Protein AF-A0A1F4ZBG5-F1 (afdb_monomer)

Mean predicted aligned error: 7.37 Å

Solvent-accessible surface area (backbone atoms only — not comparable to full-atom values): 5986 Å² total; per-residue (Å²): 132,85,82,57,66,66,59,55,52,53,52,52,51,50,52,52,52,51,50,53,48,43,43,64,66,48,51,49,49,52,51,51,51,52,55,25,42,56,71,37,43,47,66,49,51,51,36,50,53,45,50,72,72,63,59,45,61,85,50,92,82,40,45,85,39,56,38,85,90,45,62,84,91,79,32,57,71,33,21,35,45,82,77,70,57,67,68,58,39,52,48,49,27,50,52,44,38,47,77,73,72,43,88,128

pLDDT: mean 89.27, std 6.79, range [55.44, 95.88]

Secondary structure (DSSP, 8-state):
----HHHHHHHHHHHHHHHHHHIIIIIHHHHHHHHHHHHHTHHHHHHHHHHHTT--S--TT-EEEE-TTS-TTTPPEEEEPPPPPHHHHHHHHHHHHHHTT---

Radius of gyration: 24.43 Å; Cα contacts (8 Å, |Δi|>4): 90; chains: 1; bounding box: 48×28×75 Å

Sequence (104 aa):
MKNNGPVYLILALLVIAASVWFYWFQWRTSKIRKECYQKSFAIDEYRNESNRSGDDKWAWGKDWMPNPLQDRWDAKWGWWHRLTSQKTVEGWYNQCLLKNGMKI

Nearest PDB structures (foldseek):
  8yt8-assembly1_S  TM=2.800E-01  e=3.788E+00  Mus musculus

Foldseek 3Di:
DPPCVVVVVVVVVVVVVVVVVCCVPPVLLVVLLVVLCCVLCVVLVVQVVCLVVVPQADDPQWDFDFSPVDDPVPTDTGGGHDHDDPVVSVVSSVVSCVVSVHDD

Structure (mmCIF, N/CA/C/O backbone):
data_AF-A0A1F4ZBG5-F1
#
_entry.id   AF-A0A1F4ZBG5-F1
#
loop_
_atom_site.group_PDB
_atom_site.id
_atom_site.type_symbol
_atom_site.label_atom_id
_atom_site.label_alt_id
_atom_site.label_comp_id
_atom_site.label_asym_id
_atom_site.label_entity_id
_atom_site.label_seq_id
_atom_site.pdbx_PDB_ins_code
_atom_site.Cartn_x
_atom_site.Cartn_y
_atom_site.Cartn_z
_atom_site.occupancy
_atom_site.B_iso_or_equiv
_atom_site.auth_seq_id
_atom_site.auth_comp_id
_atom_site.auth_asym_id
_atom_site.auth_atom_id
_atom_site.pdbx_PDB_model_num
ATOM 1 N N . MET A 1 1 ? -25.011 -18.168 53.246 1.00 55.44 1 MET A N 1
ATOM 2 C CA . MET A 1 1 ? -24.363 -18.212 51.915 1.00 55.44 1 MET A CA 1
ATOM 3 C C . MET A 1 1 ? -24.327 -16.795 51.358 1.00 55.44 1 MET A C 1
ATOM 5 O O . MET A 1 1 ? -25.379 -16.174 51.296 1.00 55.44 1 MET A O 1
ATOM 9 N N . LYS A 1 2 ? -23.146 -16.237 51.051 1.00 58.78 2 LYS A N 1
ATOM 10 C CA . LYS A 1 2 ? -23.039 -14.895 50.446 1.00 58.78 2 LYS A CA 1
ATOM 11 C C . LYS A 1 2 ? -23.578 -14.970 49.017 1.00 58.78 2 LYS A C 1
ATOM 13 O O . LYS A 1 2 ? -23.144 -15.819 48.243 1.00 58.78 2 LYS A O 1
ATOM 18 N N . ASN A 1 3 ? -24.567 -14.137 48.702 1.00 70.69 3 ASN A N 1
ATOM 19 C CA . ASN A 1 3 ? -25.203 -14.138 47.394 1.00 70.69 3 ASN A CA 1
ATOM 20 C C . ASN A 1 3 ? -24.258 -13.462 46.389 1.00 70.69 3 ASN A C 1
ATOM 22 O O . ASN A 1 3 ? -24.173 -12.238 46.332 1.00 70.69 3 ASN A O 1
ATOM 26 N N . ASN A 1 4 ? -23.499 -14.269 45.649 1.00 78.69 4 ASN A N 1
ATOM 27 C CA . ASN A 1 4 ? -22.488 -13.798 44.697 1.00 78.69 4 ASN A CA 1
ATOM 28 C C . ASN A 1 4 ? -23.086 -13.435 43.323 1.00 78.69 4 ASN A C 1
ATOM 30 O O . ASN A 1 4 ? -22.369 -12.934 42.460 1.00 78.69 4 ASN A O 1
ATOM 34 N N . GLY A 1 5 ? -24.392 -13.653 43.117 1.00 76.94 5 GLY A N 1
ATOM 35 C CA . GLY A 1 5 ? -25.124 -13.300 41.893 1.00 76.94 5 GLY A CA 1
ATOM 36 C C . GLY A 1 5 ? -24.829 -11.898 41.327 1.00 76.94 5 GLY A C 1
ATOM 37 O O . GLY A 1 5 ? -24.488 -11.807 40.148 1.00 76.94 5 GLY A O 1
ATOM 38 N N . PRO A 1 6 ? -24.867 -10.809 42.123 1.00 83.06 6 PRO A N 1
ATOM 39 C CA . PRO A 1 6 ? -24.552 -9.468 41.622 1.00 83.06 6 PRO A CA 1
ATOM 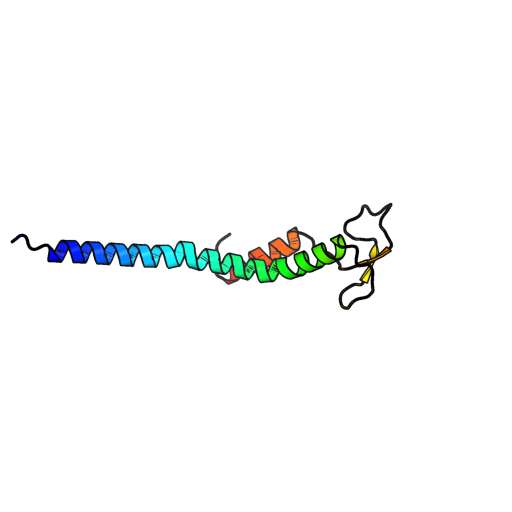40 C C . PRO A 1 6 ? -23.090 -9.305 41.177 1.00 83.06 6 PRO A C 1
ATOM 42 O O . PRO A 1 6 ? -22.822 -8.547 40.250 1.00 83.06 6 PRO A O 1
ATOM 45 N N . VAL A 1 7 ? -22.145 -10.041 41.773 1.00 85.12 7 VAL A N 1
ATOM 46 C CA . VAL A 1 7 ? -20.722 -9.983 41.392 1.00 85.12 7 VAL A CA 1
ATOM 47 C C . VAL A 1 7 ? -20.507 -10.589 40.006 1.00 85.12 7 VAL A C 1
ATOM 49 O O . VAL A 1 7 ? -19.840 -9.984 39.169 1.00 85.12 7 VAL A O 1
ATOM 52 N N . TYR A 1 8 ? -21.118 -11.744 39.728 1.00 87.94 8 TYR A N 1
ATOM 53 C CA . TYR A 1 8 ? -21.041 -12.369 38.404 1.00 87.94 8 TYR A CA 1
ATOM 54 C C . TYR A 1 8 ? -21.714 -11.523 37.321 1.00 87.94 8 TYR A C 1
ATOM 56 O O . TYR A 1 8 ? -21.213 -11.453 36.200 1.00 87.94 8 TYR A O 1
ATOM 64 N N . LEU A 1 9 ? -22.808 -10.838 37.662 1.00 89.31 9 LEU A N 1
ATOM 65 C CA . LEU A 1 9 ? -23.519 -9.962 36.734 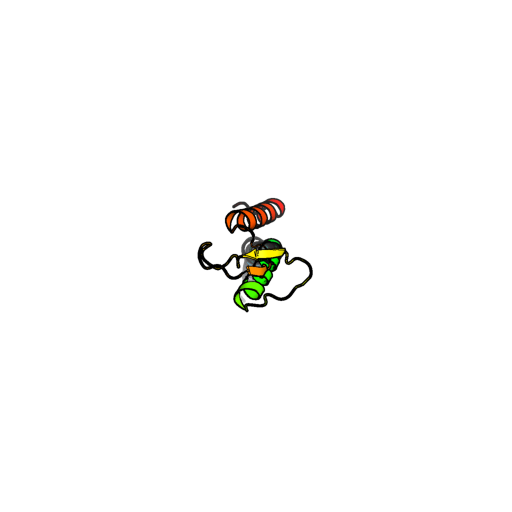1.00 89.31 9 LEU A CA 1
ATOM 66 C C . LEU A 1 9 ? -22.680 -8.729 36.357 1.00 89.31 9 LEU A C 1
ATOM 68 O O . LEU A 1 9 ? -22.583 -8.388 35.181 1.00 89.31 9 LEU A O 1
ATOM 72 N N . ILE A 1 10 ? -22.000 -8.114 37.331 1.00 90.00 10 ILE A N 1
ATOM 73 C CA . ILE A 1 10 ? -21.055 -7.013 37.081 1.00 90.00 10 ILE A CA 1
ATOM 74 C C . ILE A 1 10 ? -19.878 -7.489 36.221 1.00 90.00 10 ILE A C 1
ATOM 76 O O . ILE A 1 10 ? -19.509 -6.820 35.257 1.00 90.00 10 ILE A O 1
ATOM 80 N N . LEU A 1 11 ? -19.309 -8.660 36.528 1.00 91.12 11 LEU A N 1
ATOM 81 C CA . LEU A 1 11 ? -18.187 -9.209 35.766 1.00 91.12 11 LEU A CA 1
ATOM 82 C C . LEU A 1 11 ? -18.571 -9.474 34.300 1.00 91.12 11 LEU A C 1
ATOM 84 O O . LEU A 1 11 ? -17.821 -9.124 33.392 1.00 91.12 11 LEU A O 1
ATOM 88 N N . ALA A 1 12 ? -19.761 -10.033 34.062 1.00 91.25 12 ALA A N 1
ATOM 89 C CA . ALA A 1 12 ? -20.272 -10.280 32.716 1.00 91.25 12 ALA A CA 1
ATOM 90 C C . ALA A 1 12 ? -20.443 -8.977 31.915 1.00 91.25 12 ALA A C 1
ATOM 92 O O . ALA A 1 12 ? -20.040 -8.908 30.754 1.00 91.25 12 ALA A O 1
ATOM 93 N N . LEU A 1 13 ? -20.972 -7.919 32.541 1.00 93.88 13 LEU A N 1
ATOM 94 C CA . LEU A 1 13 ? -21.114 -6.605 31.905 1.00 93.88 13 LEU A CA 1
ATOM 95 C C . LEU A 1 13 ? -19.760 -5.992 31.528 1.00 93.88 13 LEU A C 1
ATOM 97 O O . LEU A 1 13 ? -19.628 -5.432 30.439 1.00 93.88 13 LEU A O 1
ATOM 101 N N . LEU A 1 14 ? -18.741 -6.142 32.379 1.00 93.12 14 LEU A N 1
ATOM 102 C CA . LEU A 1 14 ? -17.384 -5.673 32.080 1.00 93.12 14 LEU A CA 1
ATOM 103 C C . LEU A 1 14 ? -16.769 -6.411 30.888 1.00 93.12 14 LEU A C 1
ATOM 105 O O . LEU A 1 14 ? -16.165 -5.774 30.026 1.00 93.12 14 LEU A O 1
ATOM 109 N N . VAL A 1 15 ? -16.957 -7.730 30.796 1.00 93.69 15 VAL A N 1
ATOM 110 C CA . VAL A 1 15 ? -16.465 -8.523 29.657 1.00 93.69 15 VAL A CA 1
ATOM 111 C C . VAL A 1 15 ? -17.146 -8.097 28.356 1.00 93.69 15 VAL A C 1
ATOM 113 O O . VAL A 1 15 ? -16.470 -7.927 27.339 1.00 93.69 15 VAL A O 1
ATOM 116 N N . ILE A 1 16 ? -18.462 -7.861 28.375 1.00 94.56 16 ILE A N 1
ATOM 117 C CA . ILE A 1 16 ? -19.199 -7.374 27.200 1.00 94.56 16 ILE A CA 1
ATOM 118 C C . ILE A 1 16 ? -18.684 -5.993 26.785 1.00 94.56 16 ILE A C 1
ATOM 120 O O . ILE A 1 16 ? -18.358 -5.790 25.615 1.00 94.56 16 ILE A O 1
ATOM 124 N N . ALA A 1 17 ? -18.544 -5.063 27.733 1.00 92.81 17 ALA 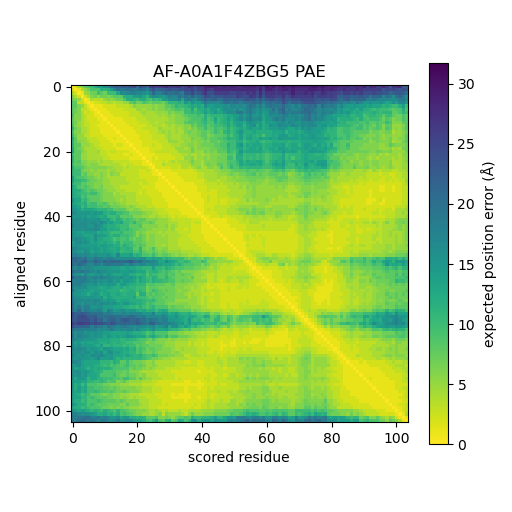A N 1
ATOM 125 C CA . ALA A 1 17 ? -18.040 -3.720 27.460 1.00 92.81 17 ALA A CA 1
ATOM 126 C C . ALA A 1 17 ? -16.620 -3.748 26.868 1.00 92.81 17 ALA A C 1
ATOM 128 O O . ALA A 1 17 ? -16.363 -3.101 25.850 1.00 92.81 17 ALA A O 1
ATOM 129 N N . ALA A 1 18 ? -15.719 -4.551 27.442 1.00 92.00 18 ALA A N 1
ATOM 130 C CA . ALA A 1 18 ? -14.363 -4.735 26.931 1.00 92.00 18 ALA A CA 1
ATOM 131 C C . ALA A 1 18 ? -14.351 -5.346 25.520 1.00 92.00 18 ALA A C 1
ATOM 133 O O . ALA A 1 18 ? -13.593 -4.896 24.663 1.00 92.00 18 ALA A O 1
ATOM 134 N N . SER A 1 19 ? -15.221 -6.322 25.248 1.00 92.00 19 SER A N 1
ATOM 135 C CA . SER A 1 19 ? -15.330 -6.962 23.929 1.00 92.00 19 SER A CA 1
ATOM 136 C C . SER A 1 19 ? -15.826 -5.986 22.861 1.00 92.00 19 SER A C 1
ATOM 138 O O . SER A 1 19 ? -15.264 -5.923 21.767 1.00 92.00 19 SER A O 1
ATOM 140 N N . VAL A 1 20 ? -16.843 -5.179 23.183 1.00 91.94 20 VAL A N 1
ATOM 141 C CA . VAL A 1 20 ? -17.365 -4.132 22.290 1.00 91.94 20 VAL A CA 1
ATOM 142 C C . VAL A 1 20 ? -16.294 -3.077 22.019 1.00 91.94 20 VAL A C 1
ATOM 144 O O . VAL A 1 20 ? -16.094 -2.689 20.866 1.00 91.94 20 VAL A O 1
ATOM 147 N N . TRP A 1 21 ? -15.569 -2.652 23.058 1.00 92.94 21 TRP A N 1
ATOM 148 C CA . TRP A 1 21 ? -14.469 -1.702 22.928 1.00 92.94 21 TRP A CA 1
ATOM 149 C C . TRP A 1 21 ? -13.345 -2.258 22.043 1.00 92.94 21 TRP A C 1
ATOM 151 O O . TRP A 1 21 ? -12.940 -1.612 21.076 1.00 92.94 21 TRP A O 1
ATOM 161 N N . PHE A 1 22 ? -12.894 -3.487 22.302 1.00 92.19 22 PHE A N 1
ATOM 162 C CA . PHE A 1 22 ? -11.863 -4.147 21.503 1.00 92.19 22 PHE A CA 1
ATOM 163 C C . PHE A 1 22 ? -12.285 -4.282 20.035 1.00 92.19 22 PHE A C 1
ATOM 165 O O . PHE A 1 22 ? -11.517 -3.954 19.129 1.00 92.19 22 PHE A O 1
ATOM 172 N N . TYR A 1 23 ? -13.527 -4.697 19.779 1.00 89.69 23 TYR A N 1
ATOM 173 C CA . TYR A 1 23 ? -14.049 -4.813 18.422 1.00 89.69 23 TYR A CA 1
ATOM 174 C C . TYR A 1 23 ? -14.017 -3.473 17.672 1.00 89.69 23 TYR A C 1
ATOM 176 O O . TYR A 1 23 ? -13.513 -3.402 16.546 1.00 89.69 23 TYR A O 1
ATOM 184 N N . TRP A 1 24 ? -14.515 -2.403 18.297 1.00 83.56 24 TRP A N 1
ATOM 185 C CA . TRP A 1 24 ? -14.616 -1.088 17.663 1.00 83.56 24 TRP A CA 1
ATOM 186 C C . TRP A 1 24 ? -13.266 -0.404 17.449 1.00 83.56 24 TRP A C 1
ATOM 188 O O . TRP A 1 24 ? -13.057 0.193 16.390 1.00 83.56 24 TRP A O 1
ATOM 198 N N . PHE A 1 25 ? -12.355 -0.494 18.421 1.00 85.19 25 PHE A N 1
ATOM 199 C CA . PHE A 1 25 ? -11.107 0.271 18.396 1.00 85.19 25 PHE A CA 1
ATOM 200 C C . PHE A 1 25 ? -9.901 -0.508 17.879 1.00 85.19 25 PHE A C 1
ATOM 202 O O . PHE A 1 25 ? -9.025 0.104 17.272 1.00 85.19 25 PHE A O 1
ATOM 209 N N . GLN A 1 26 ? -9.845 -1.826 18.077 1.00 87.38 26 GLN A N 1
ATOM 210 C CA . GLN A 1 26 ? -8.694 -2.647 17.683 1.00 87.38 26 GLN A CA 1
ATOM 211 C C . GLN A 1 26 ? -8.999 -3.453 16.419 1.00 87.38 26 GLN A C 1
ATOM 213 O O . GLN A 1 26 ? -8.330 -3.303 15.396 1.00 87.38 26 GLN A O 1
ATOM 218 N N . TRP A 1 27 ? -10.038 -4.290 16.458 1.00 89.38 27 TRP A N 1
ATOM 219 C CA . TRP A 1 27 ? -10.305 -5.225 15.364 1.00 89.38 27 TRP A CA 1
ATOM 220 C C . TRP A 1 27 ? -10.752 -4.514 14.084 1.00 89.38 27 TRP A C 1
ATOM 222 O O . TRP A 1 27 ? -10.170 -4.715 13.016 1.00 89.38 27 TRP A O 1
ATOM 232 N N . ARG A 1 28 ? -11.769 -3.648 14.185 1.00 89.62 28 ARG A N 1
ATOM 233 C CA . ARG A 1 28 ? -12.319 -2.916 13.036 1.00 89.62 28 ARG A CA 1
ATOM 234 C C . ARG A 1 28 ? -11.262 -2.039 12.365 1.00 89.62 28 ARG A C 1
ATOM 236 O O . ARG A 1 28 ? -11.147 -2.053 11.143 1.00 89.62 28 ARG A O 1
ATOM 243 N N . THR A 1 29 ? -10.492 -1.290 13.150 1.00 89.50 29 THR A N 1
ATOM 244 C CA . THR A 1 29 ? -9.464 -0.377 12.630 1.00 89.50 29 THR A CA 1
ATOM 245 C C . THR A 1 29 ? -8.341 -1.146 11.935 1.00 89.50 29 THR A C 1
ATOM 247 O O . THR A 1 29 ? -7.978 -0.799 10.813 1.00 89.50 29 THR A O 1
ATOM 250 N N . SER A 1 30 ? -7.847 -2.231 12.541 1.00 90.50 30 SER A N 1
ATOM 251 C CA . SER A 1 30 ? -6.826 -3.103 11.949 1.00 90.50 30 SER A CA 1
ATOM 252 C C . SER A 1 30 ? -7.297 -3.719 10.630 1.00 90.50 30 SER A C 1
ATOM 254 O O . SER A 1 30 ? -6.592 -3.651 9.620 1.00 90.50 30 SER A O 1
ATOM 256 N N . LYS A 1 31 ? -8.534 -4.231 10.599 1.00 93.00 31 LYS A N 1
ATOM 257 C CA . LYS A 1 31 ? -9.137 -4.787 9.384 1.00 93.00 31 LYS A CA 1
ATOM 258 C C . LYS A 1 31 ? -9.204 -3.752 8.256 1.00 93.00 31 LYS A C 1
ATOM 260 O O . LYS A 1 31 ? -8.747 -4.040 7.153 1.00 93.00 31 LYS A O 1
ATOM 265 N N . ILE A 1 32 ? -9.696 -2.541 8.537 1.00 92.69 32 ILE A N 1
ATOM 266 C CA . ILE A 1 32 ? -9.782 -1.460 7.540 1.00 92.69 32 ILE A CA 1
ATOM 267 C C . ILE A 1 32 ? -8.392 -1.082 7.009 1.00 92.69 32 ILE A C 1
ATOM 269 O O . ILE A 1 32 ? -8.219 -0.958 5.798 1.00 92.69 32 ILE A O 1
ATOM 273 N N . ARG A 1 33 ? -7.387 -0.932 7.88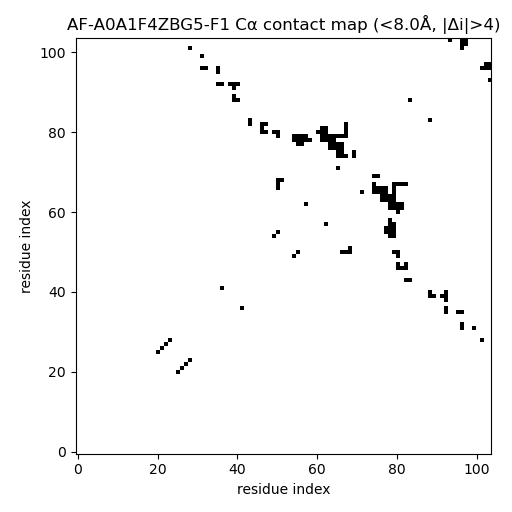6 1.00 92.06 33 ARG A N 1
ATOM 274 C CA . ARG A 1 33 ? -6.006 -0.632 7.464 1.00 92.06 33 ARG A CA 1
ATOM 275 C C . ARG A 1 33 ? -5.470 -1.706 6.527 1.00 92.06 33 ARG A C 1
ATOM 277 O O . ARG A 1 33 ? -4.939 -1.372 5.474 1.00 92.06 33 ARG A O 1
ATOM 284 N N . LYS A 1 34 ? -5.654 -2.983 6.871 1.00 93.06 34 LYS A N 1
ATOM 285 C CA . LYS A 1 34 ? -5.193 -4.104 6.043 1.00 93.06 34 LYS A CA 1
ATOM 286 C C . LYS A 1 34 ? -5.867 -4.118 4.670 1.00 93.06 34 LYS A C 1
ATOM 288 O O . LYS A 1 34 ? -5.182 -4.255 3.662 1.00 93.06 34 LYS A O 1
ATOM 293 N N . GLU A 1 35 ? -7.183 -3.936 4.617 1.00 93.75 35 GLU A N 1
ATOM 294 C CA . GLU A 1 35 ? -7.926 -3.898 3.351 1.00 93.75 35 GLU A CA 1
ATOM 295 C C . GLU A 1 35 ? -7.516 -2.707 2.474 1.00 93.75 35 GLU A C 1
ATOM 297 O O . GLU A 1 35 ? -7.334 -2.859 1.265 1.00 93.75 35 GLU A O 1
ATOM 302 N N . CYS A 1 36 ? -7.335 -1.525 3.067 1.00 93.75 36 CYS A N 1
ATOM 303 C CA . CYS A 1 36 ? -6.866 -0.353 2.334 1.00 93.75 36 CYS A CA 1
ATOM 304 C C . CYS A 1 36 ? -5.422 -0.517 1.855 1.00 93.75 36 CYS A C 1
ATOM 306 O O . CYS A 1 36 ? -5.120 -0.150 0.723 1.00 93.75 36 CYS A O 1
ATOM 308 N N . TYR A 1 37 ? -4.550 -1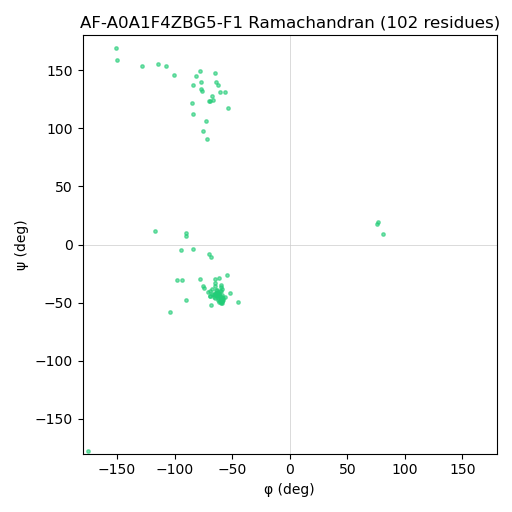.124 2.663 1.00 92.31 37 TYR A N 1
ATOM 309 C CA . TYR A 1 37 ? -3.181 -1.433 2.257 1.00 92.31 37 TYR A CA 1
ATOM 310 C C . TYR A 1 37 ? -3.165 -2.353 1.036 1.00 92.31 37 TYR A C 1
ATOM 312 O O . TYR A 1 37 ? -2.551 -2.028 0.025 1.00 92.31 37 TYR A O 1
ATOM 320 N N . GLN A 1 38 ? -3.918 -3.456 1.089 1.00 92.12 38 GLN A N 1
ATOM 321 C CA . GLN A 1 38 ? -4.014 -4.407 -0.020 1.00 92.12 38 GLN A CA 1
ATOM 322 C C . GLN A 1 38 ? -4.542 -3.763 -1.306 1.00 92.12 38 GLN A C 1
ATOM 324 O O . GLN A 1 38 ? -4.110 -4.127 -2.392 1.00 92.12 38 GLN A O 1
ATOM 329 N N . LYS A 1 39 ? -5.454 -2.791 -1.212 1.00 89.00 39 LYS A N 1
ATOM 330 C CA . LYS A 1 39 ? -5.973 -2.089 -2.395 1.00 89.00 39 LYS A CA 1
ATOM 331 C C . LYS A 1 39 ? -4.992 -1.080 -2.979 1.00 89.00 39 LYS A C 1
ATOM 333 O O . LYS A 1 39 ? -4.989 -0.889 -4.191 1.00 89.00 39 LYS A O 1
ATOM 338 N N . SER A 1 40 ? -4.215 -0.410 -2.136 1.00 90.44 40 SER A N 1
ATOM 339 C CA . SER A 1 40 ? -3.338 0.678 -2.571 1.00 90.44 40 SER A CA 1
ATOM 340 C C . SER A 1 40 ? -1.948 0.180 -2.953 1.00 90.44 40 SER A C 1
ATOM 342 O O . SER A 1 40 ? -1.463 0.524 -4.026 1.00 90.44 40 SER A O 1
ATOM 344 N N . PHE A 1 41 ? -1.327 -0.651 -2.116 1.00 91.75 41 PHE A N 1
ATOM 345 C CA . PHE A 1 41 ? 0.079 -1.031 -2.255 1.00 91.75 41 PHE A CA 1
ATOM 346 C C . PHE A 1 41 ? 0.296 -2.327 -3.035 1.00 91.75 41 PHE A C 1
ATOM 348 O O . PHE A 1 41 ? 1.291 -2.417 -3.742 1.00 91.75 41 PHE A O 1
ATOM 355 N N . ALA A 1 42 ? -0.628 -3.296 -3.002 1.00 89.12 42 ALA A N 1
ATOM 356 C CA . ALA A 1 42 ? -0.348 -4.638 -3.534 1.00 89.12 42 ALA A CA 1
ATOM 357 C C . ALA A 1 42 ? 0.021 -4.659 -5.030 1.00 89.12 42 ALA A C 1
ATOM 359 O O . ALA A 1 42 ? 0.870 -5.43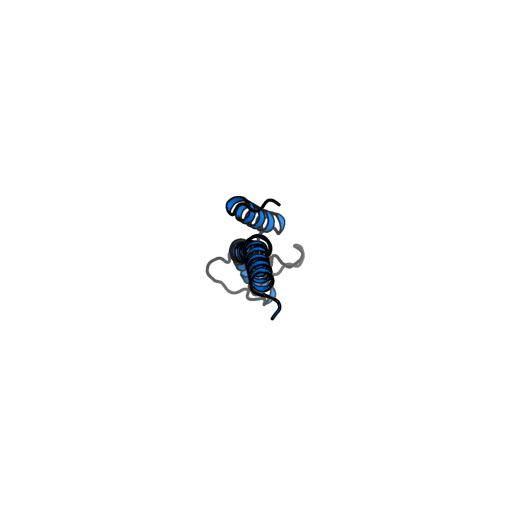9 -5.452 1.00 89.12 42 ALA A O 1
ATOM 360 N N . ILE A 1 43 ? -0.597 -3.795 -5.844 1.00 86.12 43 ILE A N 1
ATOM 361 C CA . ILE A 1 43 ? -0.273 -3.702 -7.276 1.00 86.12 43 ILE A CA 1
ATOM 362 C C . ILE A 1 43 ? 1.123 -3.101 -7.475 1.00 86.12 43 ILE A C 1
ATOM 364 O O . ILE A 1 43 ? 1.862 -3.548 -8.350 1.00 86.12 43 ILE A O 1
ATOM 368 N N . ASP A 1 44 ? 1.483 -2.087 -6.690 1.00 90.38 44 ASP A N 1
ATOM 369 C CA . ASP A 1 44 ? 2.774 -1.412 -6.814 1.00 90.38 44 ASP A CA 1
ATOM 370 C C . ASP A 1 44 ? 3.916 -2.275 -6.256 1.00 90.38 44 ASP A C 1
ATOM 372 O O . ASP A 1 44 ? 4.972 -2.366 -6.876 1.00 90.38 44 ASP A O 1
ATOM 376 N N . GLU A 1 45 ? 3.667 -3.003 -5.164 1.00 91.31 45 GLU A N 1
ATOM 377 C CA . GLU A 1 45 ? 4.564 -4.028 -4.621 1.00 91.31 45 GLU A CA 1
ATOM 378 C C . GLU A 1 45 ? 4.833 -5.127 -5.648 1.00 91.31 45 GLU A C 1
ATOM 380 O O . GLU A 1 45 ? 5.993 -5.383 -5.959 1.00 91.31 45 GLU A O 1
ATOM 385 N N . TYR A 1 46 ? 3.787 -5.694 -6.258 1.00 89.81 46 TYR A N 1
ATOM 386 C CA . TYR A 1 46 ? 3.938 -6.695 -7.317 1.00 89.81 46 TYR A CA 1
ATOM 387 C C . TYR A 1 46 ? 4.791 -6.176 -8.487 1.00 89.81 46 TYR A C 1
ATOM 389 O O . TYR A 1 46 ? 5.695 -6.860 -8.971 1.00 89.81 46 TYR A O 1
ATOM 397 N N . ARG A 1 47 ? 4.539 -4.941 -8.940 1.00 91.38 47 ARG A N 1
ATOM 398 C CA . ARG A 1 47 ? 5.311 -4.307 -10.022 1.00 91.38 47 ARG A CA 1
ATOM 399 C C . ARG A 1 47 ? 6.772 -4.091 -9.632 1.00 91.38 47 ARG A C 1
ATOM 401 O O . ARG A 1 47 ? 7.662 -4.330 -10.446 1.00 91.38 47 ARG A O 1
ATOM 408 N N . ASN A 1 48 ? 7.017 -3.645 -8.404 1.00 92.31 48 ASN A N 1
ATOM 409 C CA . ASN A 1 48 ? 8.354 -3.427 -7.864 1.00 92.31 48 ASN A CA 1
ATOM 410 C C . ASN A 1 48 ? 9.124 -4.748 -7.740 1.00 92.31 48 ASN A C 1
ATOM 412 O O . ASN A 1 48 ? 10.259 -4.833 -8.198 1.00 92.31 48 ASN A O 1
ATOM 416 N N . GLU A 1 49 ? 8.499 -5.796 -7.206 1.00 92.44 49 GLU A N 1
ATOM 417 C CA . GLU A 1 49 ? 9.080 -7.141 -7.126 1.00 92.44 49 GLU A CA 1
ATOM 418 C C . GLU A 1 49 ? 9.402 -7.709 -8.511 1.00 92.44 49 GLU A C 1
ATOM 420 O O . GLU A 1 49 ? 10.516 -8.188 -8.732 1.00 92.44 49 GLU A O 1
ATOM 425 N N . SER A 1 50 ? 8.482 -7.580 -9.472 1.00 91.25 50 SER A N 1
ATOM 426 C CA . SER A 1 50 ? 8.718 -7.986 -10.861 1.00 91.25 50 SER A CA 1
ATOM 427 C C . SER A 1 50 ? 9.920 -7.250 -11.466 1.00 91.25 50 SER A C 1
ATOM 429 O O . SER A 1 50 ? 10.831 -7.894 -11.988 1.00 91.25 50 SER A O 1
ATOM 431 N N . ASN A 1 51 ? 10.006 -5.925 -11.312 1.00 92.81 51 ASN A N 1
ATOM 432 C CA . ASN A 1 51 ? 11.155 -5.156 -11.798 1.00 92.81 51 ASN A CA 1
ATOM 433 C C . ASN A 1 51 ? 12.467 -5.536 -11.078 1.00 92.81 51 ASN A C 1
ATOM 435 O O . ASN A 1 51 ? 13.508 -5.635 -11.726 1.00 92.81 51 ASN A O 1
ATOM 439 N N . ARG A 1 52 ? 12.437 -5.792 -9.759 1.00 91.75 52 ARG A N 1
ATOM 440 C CA . ARG A 1 52 ? 13.606 -6.246 -8.972 1.00 91.75 52 ARG A CA 1
ATOM 441 C C . ARG A 1 52 ? 14.104 -7.620 -9.398 1.00 91.75 52 ARG A C 1
ATOM 443 O O . ARG A 1 52 ? 15.305 -7.862 -9.346 1.00 91.75 52 ARG A O 1
ATOM 450 N N . SER A 1 53 ? 13.203 -8.500 -9.832 1.00 90.94 53 SER A N 1
ATOM 451 C CA . SER A 1 53 ? 13.566 -9.817 -10.367 1.00 90.94 53 SER A CA 1
ATOM 452 C C . SER A 1 53 ? 14.289 -9.743 -11.719 1.00 90.94 53 SER A C 1
ATOM 454 O O . SER A 1 53 ? 14.848 -10.741 -12.169 1.00 90.94 53 SER A O 1
ATOM 456 N N . GLY A 1 54 ? 14.315 -8.564 -12.357 1.00 85.81 54 GLY A N 1
ATOM 457 C CA . GLY A 1 54 ? 15.000 -8.349 -13.628 1.00 85.81 54 GLY A CA 1
ATOM 458 C C . GLY A 1 54 ? 14.264 -8.929 -14.835 1.00 85.81 54 GLY A C 1
ATOM 459 O O . GLY A 1 54 ? 14.881 -9.097 -15.883 1.00 85.81 54 GLY A O 1
ATOM 460 N N . ASP A 1 55 ? 12.971 -9.239 -14.705 1.00 85.69 55 ASP A N 1
ATOM 461 C CA . ASP A 1 55 ? 12.151 -9.721 -15.815 1.00 85.69 55 ASP A CA 1
ATOM 462 C C . ASP A 1 55 ? 11.852 -8.581 -16.803 1.00 85.69 55 ASP A C 1
ATOM 464 O O . ASP A 1 55 ? 10.863 -7.858 -16.678 1.00 85.69 55 ASP A O 1
ATOM 468 N N . ASP A 1 56 ? 12.726 -8.434 -17.796 1.00 88.12 56 ASP A N 1
ATOM 469 C CA . ASP A 1 56 ? 12.677 -7.415 -18.848 1.00 88.12 56 ASP A CA 1
ATOM 470 C C . ASP A 1 56 ? 11.884 -7.846 -20.095 1.00 88.12 56 ASP A C 1
ATOM 472 O O . ASP A 1 56 ? 11.870 -7.138 -21.111 1.00 88.12 56 ASP A O 1
ATOM 476 N N . LYS A 1 57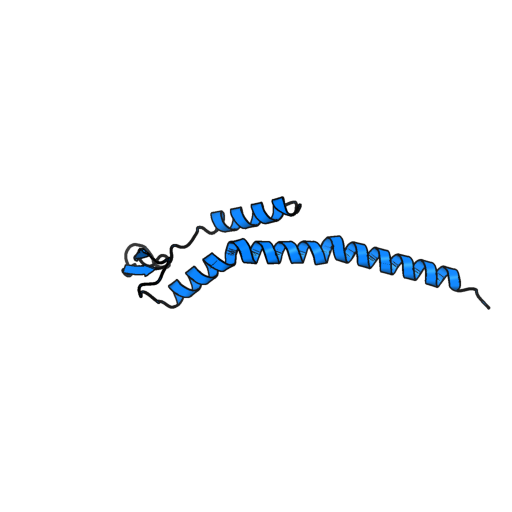 ? 11.211 -9.003 -20.035 1.00 92.88 57 LYS A N 1
ATOM 477 C CA . LYS A 1 57 ? 10.394 -9.528 -21.131 1.00 92.88 57 LYS A CA 1
ATOM 478 C C . LYS A 1 57 ? 9.052 -8.816 -21.213 1.00 92.88 57 LYS A C 1
ATOM 480 O O . LYS A 1 57 ? 8.470 -8.411 -20.201 1.00 92.88 57 LYS A O 1
ATOM 485 N N . TRP A 1 58 ? 8.540 -8.719 -22.440 1.00 92.44 58 TRP A N 1
ATOM 486 C CA . TRP A 1 58 ? 7.215 -8.169 -22.705 1.00 92.44 58 TRP A CA 1
ATOM 487 C C . TRP A 1 58 ? 6.147 -8.929 -21.916 1.00 92.44 58 TRP A C 1
ATOM 489 O O . TRP A 1 58 ? 6.085 -10.158 -21.947 1.00 92.44 58 TRP A O 1
ATOM 499 N N . ALA A 1 59 ? 5.294 -8.173 -21.233 1.00 90.81 59 ALA A N 1
ATOM 500 C CA . ALA A 1 59 ? 4.102 -8.666 -20.569 1.00 90.81 59 ALA A CA 1
ATOM 501 C C . ALA A 1 59 ? 3.047 -7.558 -20.560 1.00 90.81 59 ALA A C 1
ATOM 503 O O . ALA A 1 59 ? 3.362 -6.369 -20.668 1.00 90.81 59 ALA A O 1
ATOM 504 N N . TRP A 1 60 ? 1.783 -7.941 -20.405 1.00 88.38 60 TRP A N 1
ATOM 505 C CA . TRP A 1 60 ? 0.697 -6.974 -20.317 1.00 88.38 60 TRP A CA 1
ATOM 506 C C . TRP A 1 60 ? 0.892 -6.031 -19.115 1.00 88.38 60 TRP A C 1
ATOM 508 O O . TRP A 1 60 ? 1.179 -6.471 -18.002 1.00 88.38 60 TRP A O 1
ATOM 518 N N . GLY A 1 61 ? 0.756 -4.721 -19.345 1.00 87.88 61 GLY A N 1
ATOM 519 C CA . GLY A 1 61 ? 0.973 -3.689 -18.323 1.00 87.88 61 GLY A CA 1
ATOM 520 C C . GLY A 1 61 ? 2.438 -3.298 -18.076 1.00 87.88 61 GLY A C 1
ATOM 521 O O . GLY A 1 61 ? 2.703 -2.572 -17.112 1.00 87.88 61 GLY A O 1
ATOM 522 N N . LYS A 1 62 ? 3.381 -3.769 -18.904 1.00 94.25 62 LYS A N 1
ATOM 523 C CA . LYS A 1 62 ? 4.755 -3.251 -18.988 1.00 94.25 62 LYS A CA 1
ATOM 524 C C . LYS A 1 62 ? 4.893 -2.316 -20.193 1.00 94.25 62 LYS A C 1
ATOM 526 O O . LYS A 1 62 ? 4.310 -2.589 -21.240 1.00 94.25 62 LYS A O 1
ATOM 531 N N . ASP A 1 63 ? 5.720 -1.280 -20.069 1.00 95.19 63 ASP A N 1
ATOM 532 C CA . ASP A 1 63 ? 6.095 -0.418 -21.196 1.00 95.19 63 ASP A CA 1
ATOM 533 C C . ASP A 1 63 ? 7.591 -0.565 -21.500 1.00 95.19 63 ASP A C 1
ATOM 535 O O . ASP A 1 63 ? 8.386 -0.903 -20.620 1.00 95.19 63 ASP A O 1
ATOM 539 N N . TRP A 1 64 ? 7.984 -0.274 -22.742 1.00 94.38 64 TRP A N 1
ATOM 540 C CA . TRP A 1 64 ? 9.393 -0.181 -23.117 1.00 94.38 64 TRP A CA 1
ATOM 541 C C . TRP A 1 64 ? 10.003 1.101 -22.535 1.00 94.38 64 TRP A C 1
ATOM 543 O O . TRP A 1 64 ? 9.700 2.205 -22.992 1.00 94.38 64 TRP A O 1
ATOM 553 N N . MET A 1 65 ? 10.829 0.966 -21.497 1.00 94.12 65 MET A N 1
ATOM 554 C CA . MET A 1 65 ? 11.412 2.091 -20.756 1.00 94.12 65 MET A CA 1
ATOM 555 C C . MET A 1 65 ? 12.784 1.713 -20.158 1.00 94.12 65 MET A C 1
ATOM 557 O O . MET A 1 65 ? 13.154 0.537 -20.180 1.00 94.12 65 MET A O 1
ATOM 561 N N . PRO A 1 66 ? 13.583 2.662 -19.638 1.00 94.12 66 PRO A N 1
ATOM 562 C CA . PRO A 1 66 ? 14.703 2.324 -18.757 1.00 94.12 66 PRO A CA 1
ATOM 563 C C . PRO A 1 66 ? 14.197 1.695 -17.450 1.00 94.12 66 PRO A C 1
ATOM 565 O O . PRO A 1 66 ? 13.125 2.066 -16.970 1.00 94.12 66 PRO A O 1
ATOM 568 N N . ASN A 1 67 ? 14.966 0.774 -16.857 1.00 92.69 67 ASN A N 1
ATOM 569 C CA . ASN A 1 67 ? 14.618 0.150 -15.579 1.00 92.69 67 ASN A CA 1
ATOM 570 C C . ASN A 1 67 ? 14.350 1.238 -14.517 1.00 92.69 67 ASN A C 1
ATOM 572 O O . ASN A 1 67 ? 15.269 1.984 -14.173 1.00 92.69 67 ASN A O 1
ATOM 576 N N . PRO A 1 68 ? 13.124 1.331 -13.969 1.00 90.69 68 PRO A N 1
ATOM 577 C CA . PRO A 1 68 ? 12.748 2.407 -13.053 1.00 90.69 68 PRO A CA 1
ATOM 578 C C . PRO A 1 68 ? 13.428 2.315 -11.679 1.00 90.69 68 PRO A C 1
ATOM 580 O O . PRO A 1 68 ? 13.279 3.229 -10.872 1.00 90.69 68 PRO A O 1
ATOM 583 N N . LEU A 1 69 ? 14.140 1.220 -11.397 1.00 90.56 69 LEU A N 1
ATOM 584 C CA . LEU A 1 69 ? 14.906 1.012 -10.167 1.00 90.56 69 LEU A CA 1
ATOM 585 C C . LEU A 1 69 ? 16.382 1.405 -10.292 1.00 90.56 69 LEU A C 1
ATOM 587 O O . LEU A 1 69 ? 17.110 1.322 -9.307 1.00 90.56 69 LEU A O 1
ATOM 591 N N . GLN A 1 70 ? 16.833 1.784 -11.489 1.00 88.88 70 GLN A N 1
ATOM 592 C CA . GLN A 1 70 ? 18.215 2.170 -11.758 1.00 88.88 70 GLN A CA 1
ATOM 593 C C . GLN A 1 70 ? 18.325 3.678 -11.976 1.00 88.88 70 GLN A C 1
ATOM 595 O O . GLN A 1 70 ? 17.379 4.335 -12.421 1.00 88.88 70 GLN A O 1
ATOM 600 N N . ASP A 1 71 ? 19.505 4.226 -11.694 1.00 82.06 71 ASP A N 1
ATOM 601 C CA . ASP A 1 71 ? 19.812 5.608 -12.042 1.00 82.06 71 ASP A CA 1
ATOM 602 C C . ASP A 1 71 ? 19.760 5.800 -13.560 1.00 82.06 71 ASP A C 1
ATOM 604 O O . ASP A 1 71 ?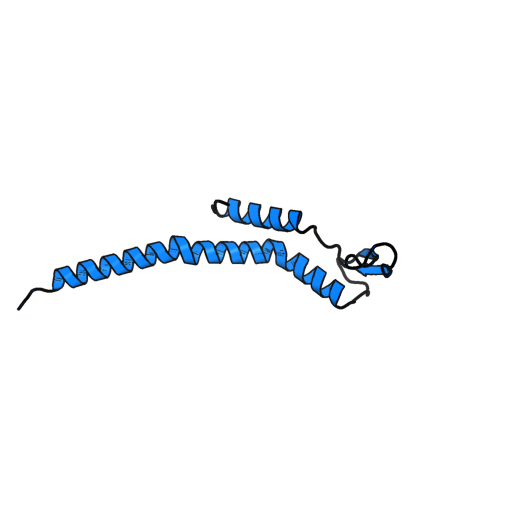 20.254 4.978 -14.332 1.00 82.06 71 ASP A O 1
ATOM 608 N N . ARG A 1 72 ? 19.157 6.913 -14.000 1.00 77.19 72 ARG A N 1
ATOM 609 C CA . ARG A 1 72 ? 18.817 7.166 -15.416 1.00 77.19 72 ARG A CA 1
ATOM 610 C C . ARG A 1 72 ? 19.990 7.039 -16.390 1.00 77.19 72 ARG A C 1
ATOM 612 O O . ARG A 1 72 ? 19.745 6.800 -17.568 1.00 77.19 72 ARG A O 1
ATOM 619 N N . TRP A 1 73 ? 21.216 7.255 -15.924 1.00 76.81 73 TRP A N 1
ATOM 620 C CA . TRP A 1 73 ? 22.412 7.290 -16.764 1.00 76.81 73 TRP A CA 1
ATOM 621 C C . TRP A 1 73 ? 22.913 5.896 -17.160 1.00 76.81 73 TRP A C 1
ATOM 623 O O . TRP A 1 73 ? 23.401 5.743 -18.273 1.00 76.81 73 TRP A O 1
ATOM 633 N N . ASP A 1 74 ? 22.686 4.885 -16.316 1.00 84.56 74 ASP A N 1
ATOM 634 C CA . ASP A 1 74 ? 23.124 3.495 -16.537 1.00 84.56 74 ASP A CA 1
ATOM 635 C C . ASP A 1 74 ? 21.941 2.519 -16.660 1.00 84.56 74 ASP A C 1
ATOM 637 O O . ASP A 1 74 ? 22.098 1.297 -16.608 1.00 84.56 74 ASP A O 1
ATOM 641 N N . ALA A 1 75 ? 20.724 3.051 -16.795 1.00 88.19 75 ALA A N 1
ATOM 642 C CA . ALA A 1 75 ? 19.518 2.246 -16.740 1.00 88.19 75 ALA A CA 1
ATOM 643 C C . ALA A 1 75 ? 19.367 1.342 -17.974 1.00 88.19 75 ALA A C 1
ATOM 645 O O . ALA A 1 75 ? 19.285 1.800 -19.119 1.00 88.19 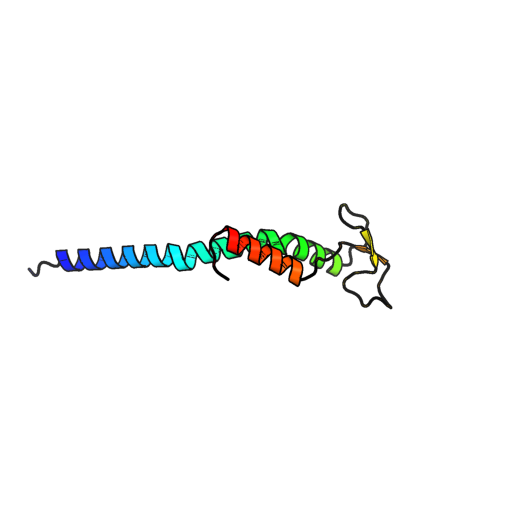75 ALA A O 1
ATOM 646 N N . LYS A 1 76 ? 19.243 0.035 -17.733 1.00 91.06 76 LYS A N 1
ATOM 647 C CA . LYS A 1 76 ? 18.979 -0.962 -18.774 1.00 91.06 76 LYS A CA 1
ATOM 648 C C . LYS A 1 76 ? 17.579 -0.768 -19.359 1.00 91.06 76 LYS A C 1
ATOM 650 O O . LYS A 1 76 ? 16.583 -0.768 -18.632 1.00 91.06 76 LYS A O 1
ATOM 655 N N . TRP A 1 77 ? 17.492 -0.665 -20.682 1.00 93.00 77 TRP A N 1
ATOM 656 C CA . TRP A 1 77 ? 16.217 -0.640 -21.397 1.00 93.00 77 TRP A CA 1
ATOM 657 C C . TRP A 1 77 ? 15.607 -2.036 -21.496 1.00 93.00 77 TRP A C 1
ATOM 659 O O . TRP A 1 77 ? 16.312 -3.022 -21.711 1.00 93.00 77 TRP A O 1
ATOM 669 N N . GLY A 1 78 ? 14.293 -2.107 -21.326 1.00 94.62 78 GLY A N 1
ATOM 670 C CA . GLY A 1 78 ? 13.540 -3.354 -21.312 1.00 94.62 78 GLY A CA 1
ATOM 671 C C . GLY A 1 78 ? 12.043 -3.091 -21.210 1.00 94.62 78 GLY A C 1
ATOM 672 O O . GLY A 1 78 ? 11.602 -1.938 -21.170 1.00 94.62 78 GLY A O 1
ATOM 673 N N . TRP A 1 79 ? 11.254 -4.159 -21.149 1.00 95.62 79 TRP A N 1
ATOM 674 C CA . TRP A 1 79 ? 9.849 -4.052 -20.774 1.00 95.62 79 TRP A CA 1
ATOM 675 C C . TRP A 1 79 ? 9.755 -4.052 -19.252 1.00 95.62 79 TRP A C 1
ATOM 677 O O . TRP A 1 79 ? 10.034 -5.067 -18.620 1.00 95.62 79 TRP A O 1
ATOM 687 N N . TRP A 1 80 ? 9.351 -2.926 -18.665 1.00 95.88 80 TRP A N 1
ATOM 688 C CA . TRP A 1 80 ? 9.264 -2.759 -17.212 1.00 95.88 80 TRP A CA 1
ATOM 689 C C . TRP A 1 80 ? 7.896 -2.246 -16.791 1.00 95.88 80 TRP A C 1
ATOM 691 O O . TRP A 1 80 ? 7.208 -1.542 -17.536 1.00 95.88 80 TRP A O 1
ATOM 701 N N . HIS A 1 81 ? 7.501 -2.557 -15.560 1.00 94.69 81 HIS A N 1
ATOM 702 C CA . HIS A 1 81 ? 6.327 -1.934 -14.974 1.00 94.69 81 HIS A CA 1
ATOM 703 C C . HIS A 1 81 ? 6.646 -0.516 -14.516 1.00 94.69 81 HIS A C 1
ATOM 705 O O . HIS A 1 81 ? 7.622 -0.284 -13.802 1.00 94.69 81 HIS A O 1
ATOM 711 N N . ARG A 1 82 ? 5.769 0.433 -14.841 1.00 91.69 82 ARG A N 1
ATOM 712 C CA . ARG A 1 82 ? 5.837 1.766 -14.248 1.00 91.69 82 ARG A CA 1
ATOM 713 C C . ARG A 1 82 ? 5.535 1.681 -12.753 1.00 91.69 82 ARG A C 1
ATOM 715 O O . ARG A 1 82 ? 4.462 1.211 -12.365 1.00 91.69 82 ARG A O 1
ATOM 722 N N . LEU A 1 83 ? 6.463 2.179 -11.943 1.00 91.06 83 LEU A N 1
ATOM 723 C CA . LEU A 1 83 ? 6.261 2.317 -10.507 1.00 91.06 83 LEU A CA 1
ATOM 724 C C . LEU A 1 83 ? 5.520 3.611 -10.209 1.00 91.06 83 LEU A C 1
ATOM 726 O O . LEU A 1 83 ? 5.779 4.663 -10.803 1.00 91.06 83 LEU A O 1
ATOM 730 N N . THR A 1 84 ? 4.568 3.510 -9.299 1.00 90.56 84 THR A N 1
ATOM 731 C CA . THR A 1 84 ? 3.812 4.649 -8.807 1.00 90.56 84 THR A CA 1
ATOM 732 C C . THR A 1 84 ? 4.643 5.344 -7.736 1.00 90.56 84 THR A C 1
ATOM 734 O O . THR A 1 84 ? 5.368 4.705 -6.980 1.00 90.56 84 THR A O 1
ATOM 737 N N . SER A 1 85 ? 4.572 6.674 -7.647 1.00 88.25 85 SER A N 1
ATOM 738 C CA . SER A 1 85 ? 5.283 7.359 -6.566 1.00 88.25 85 SER A CA 1
ATOM 739 C C . SER A 1 85 ? 4.697 6.950 -5.212 1.00 88.25 85 SER A C 1
ATOM 741 O O . SER A 1 85 ? 3.473 6.883 -5.067 1.00 88.25 85 SER A O 1
ATOM 743 N N . GLN A 1 86 ? 5.553 6.749 -4.208 1.00 88.56 86 GLN A N 1
ATOM 744 C CA . GLN A 1 86 ? 5.120 6.389 -2.855 1.00 88.56 86 GLN A CA 1
ATOM 745 C C . GLN A 1 86 ? 4.048 7.355 -2.321 1.00 88.56 86 GLN A C 1
ATOM 747 O O . GLN A 1 86 ? 3.028 6.914 -1.801 1.00 88.56 86 GLN A O 1
ATOM 752 N N . LYS A 1 87 ? 4.207 8.665 -2.558 1.00 91.19 87 LYS A N 1
ATOM 753 C CA . LYS A 1 87 ? 3.228 9.694 -2.162 1.00 91.19 87 LYS A CA 1
ATOM 754 C C . LYS A 1 87 ? 1.847 9.476 -2.779 1.00 91.19 87 LYS A C 1
ATOM 756 O O . LYS A 1 87 ? 0.832 9.737 -2.142 1.00 91.19 87 LYS A O 1
ATOM 761 N N . THR A 1 88 ? 1.796 9.028 -4.031 1.00 91.50 88 THR A N 1
ATOM 762 C CA . THR A 1 88 ? 0.531 8.740 -4.713 1.00 91.50 88 THR A CA 1
ATOM 763 C C . THR A 1 88 ? -0.147 7.519 -4.096 1.00 91.50 88 THR A C 1
ATOM 765 O O . THR A 1 88 ? -1.344 7.575 -3.816 1.00 91.50 88 THR A O 1
ATOM 768 N N . VAL A 1 89 ? 0.610 6.450 -3.829 1.00 91.88 89 VAL A N 1
ATOM 769 C CA . VAL A 1 89 ? 0.078 5.225 -3.211 1.00 91.88 89 VAL A CA 1
ATOM 770 C C . VAL A 1 89 ? -0.401 5.489 -1.779 1.00 91.88 89 VAL A C 1
ATOM 772 O O . VAL A 1 89 ? -1.504 5.086 -1.408 1.00 91.88 89 VAL A O 1
ATOM 775 N N . GLU A 1 90 ? 0.368 6.253 -1.002 1.00 91.56 90 GLU A N 1
ATOM 776 C CA . GLU A 1 90 ? -0.030 6.749 0.320 1.00 91.56 90 GLU A CA 1
ATOM 777 C C . GLU A 1 90 ? -1.291 7.618 0.244 1.00 91.56 90 GLU A C 1
ATOM 779 O O . GLU A 1 90 ? -2.188 7.491 1.077 1.00 91.56 90 GLU A O 1
ATOM 784 N N . GLY A 1 91 ? -1.409 8.460 -0.786 1.00 92.62 91 GLY A N 1
ATOM 785 C CA . GLY A 1 91 ? -2.614 9.239 -1.058 1.00 92.62 91 GLY A CA 1
ATOM 786 C C . GLY A 1 91 ? -3.850 8.356 -1.251 1.00 92.62 91 GLY A C 1
ATOM 787 O O . GLY A 1 91 ? -4.890 8.616 -0.644 1.00 92.62 91 GLY A O 1
ATOM 788 N N . TRP A 1 92 ? -3.743 7.281 -2.036 1.00 93.69 92 TRP A N 1
ATOM 789 C CA . TRP A 1 92 ? -4.833 6.315 -2.220 1.00 93.69 92 TRP A CA 1
ATOM 790 C C . TRP A 1 92 ? -5.184 5.578 -0.930 1.00 93.69 92 TRP A C 1
ATOM 792 O O . TRP A 1 92 ? -6.365 5.407 -0.619 1.00 93.69 92 TRP A O 1
ATOM 802 N N . TYR A 1 93 ? -4.171 5.180 -0.161 1.00 94.44 93 TYR A N 1
ATOM 803 C CA . TYR A 1 93 ? -4.361 4.533 1.132 1.00 94.44 93 TYR A CA 1
ATOM 804 C C . TYR A 1 93 ? -5.119 5.451 2.094 1.00 94.44 93 TYR A C 1
ATOM 806 O O . TYR A 1 93 ? -6.144 5.056 2.651 1.00 94.44 93 TYR A O 1
ATOM 814 N N . ASN A 1 94 ? -4.693 6.709 2.204 1.00 93.81 94 ASN A N 1
ATOM 815 C CA . ASN A 1 94 ? -5.338 7.709 3.048 1.00 93.81 94 ASN A CA 1
ATOM 816 C C . ASN A 1 94 ? -6.779 7.992 2.600 1.00 93.81 94 ASN A C 1
ATOM 818 O O . ASN A 1 94 ? -7.696 8.019 3.419 1.00 93.81 94 ASN A O 1
ATOM 822 N N . GLN A 1 95 ? -7.032 8.119 1.297 1.00 93.62 95 GLN A N 1
ATOM 823 C CA . GLN A 1 95 ? -8.401 8.256 0.792 1.00 93.62 95 GLN A CA 1
ATOM 824 C C . GLN A 1 95 ? -9.272 7.039 1.142 1.00 93.62 95 GLN A C 1
ATOM 826 O O . GLN A 1 95 ? -10.432 7.200 1.531 1.00 93.62 95 GLN A O 1
ATOM 831 N N . CYS A 1 96 ? -8.722 5.825 1.058 1.00 93.88 96 CYS A N 1
ATOM 832 C CA . CYS A 1 96 ? -9.424 4.610 1.461 1.00 93.88 96 CYS A CA 1
ATOM 833 C C . CYS A 1 96 ? -9.745 4.608 2.962 1.00 93.88 96 CYS A C 1
ATOM 835 O O . CYS A 1 96 ? -10.873 4.290 3.348 1.00 93.88 96 CYS A O 1
ATOM 837 N N . LEU A 1 97 ? -8.794 5.007 3.808 1.00 94.00 97 LEU A N 1
ATOM 838 C CA . LEU A 1 97 ? -9.002 5.126 5.249 1.00 94.00 97 LEU A CA 1
ATOM 839 C C . LEU A 1 97 ? -10.122 6.125 5.582 1.00 94.00 97 LEU A C 1
ATOM 841 O O . LEU A 1 97 ? -11.055 5.773 6.310 1.00 94.00 97 LEU A O 1
ATOM 845 N N . LEU A 1 98 ? -10.077 7.325 4.993 1.00 93.69 98 LEU A N 1
ATOM 846 C CA . LEU A 1 98 ? -11.092 8.367 5.180 1.00 93.69 98 LEU A CA 1
ATOM 847 C C . LEU A 1 98 ? -12.484 7.888 4.754 1.00 93.69 98 LEU A C 1
ATOM 849 O O . LEU A 1 98 ? -13.453 8.071 5.491 1.00 93.69 98 LEU A O 1
ATOM 853 N N . LYS A 1 99 ? -12.589 7.201 3.608 1.00 93.69 99 LYS A N 1
ATOM 854 C CA . LYS A 1 99 ? -13.857 6.633 3.117 1.00 93.69 99 LYS A CA 1
ATOM 855 C C . LYS A 1 99 ? -14.455 5.597 4.075 1.00 93.69 99 LYS A C 1
ATOM 857 O O . LYS A 1 99 ? -15.671 5.451 4.137 1.00 93.69 99 LYS A O 1
ATOM 862 N N . ASN A 1 100 ? -13.617 4.899 4.841 1.00 90.75 100 ASN A N 1
ATOM 863 C CA . ASN A 1 100 ? -14.046 3.929 5.853 1.00 90.75 100 ASN A CA 1
ATOM 864 C C . ASN A 1 100 ? -14.253 4.554 7.252 1.00 90.75 100 ASN A C 1
ATOM 866 O O . ASN A 1 100 ? -14.464 3.838 8.240 1.00 90.75 100 ASN A O 1
ATOM 870 N N . GLY A 1 101 ? -14.223 5.888 7.345 1.00 87.75 101 GLY A N 1
ATOM 871 C CA . GLY A 1 101 ? -14.468 6.638 8.575 1.00 87.75 101 GLY A CA 1
ATOM 872 C C . GLY A 1 101 ? -13.292 6.628 9.549 1.00 87.75 101 GLY A C 1
ATOM 873 O O . GLY A 1 101 ? -13.486 6.874 10.739 1.00 87.75 101 GLY A O 1
ATOM 874 N N . MET A 1 102 ? -12.082 6.319 9.077 1.00 87.56 102 MET A N 1
ATOM 875 C CA . MET A 1 102 ? -10.874 6.470 9.880 1.00 87.56 102 MET A CA 1
ATOM 876 C C . MET A 1 102 ? -10.373 7.905 9.760 1.00 87.56 102 MET A C 1
ATOM 878 O O . MET A 1 102 ? -10.092 8.370 8.659 1.00 87.56 102 MET A O 1
ATOM 882 N N . LYS A 1 103 ? -10.254 8.600 10.893 1.00 76.00 103 LYS A N 1
ATOM 883 C CA . LYS A 1 103 ? -9.521 9.868 10.950 1.00 76.00 103 LYS A CA 1
ATOM 884 C C . LYS A 1 103 ? -8.024 9.550 10.925 1.00 76.00 103 LYS A C 1
ATOM 886 O O . LYS A 1 103 ? -7.596 8.632 11.627 1.00 76.00 103 LYS A O 1
ATOM 891 N N . ILE A 1 104 ? -7.290 10.257 10.072 1.00 66.12 104 ILE A N 1
ATOM 892 C CA . ILE A 1 104 ? -5.843 10.116 9.853 1.00 66.12 104 ILE A CA 1
ATOM 893 C C . ILE A 1 104 ? -5.151 11.282 10.536 1.00 66.12 104 ILE A C 1
ATOM 895 O O . ILE A 1 104 ? -5.704 12.401 10.426 1.00 66.12 104 ILE A O 1
#

Organism: NCBI:txid1797259